Protein AF-C7SI42-F1 (afdb_monomer)

Nearest PDB structures (foldseek):
  8x6g-assembly1_C  TM=9.975E-01  e=1.989E-23  Staphylococcus aureus
  6wvj-assembly1_C  TM=9.914E-01  e=5.487E-21  Bacillus subtilis
  8xa8-assembly1_C  TM=9.579E-01  e=1.176E-19  Bacillus
  6zfb-assembly1_x  TM=9.561E-01  e=2.375E-19  Bacillus subtilis
  7ckq-assembly1_C  TM=9.562E-01  e=2.531E-19  Bacillus subtilis subsp. subtilis str. 168

Solvent-accessible surface area (backbone atoms only — not comparable to full-atom values): 6731 Å² total; per-residue (Å²): 125,52,68,87,54,69,71,32,65,21,32,33,15,89,76,54,44,52,78,68,99,48,43,44,74,46,71,39,60,9,58,59,34,44,70,50,99,86,69,50,56,19,27,58,28,25,36,36,38,82,89,76,52,22,53,46,92,52,70,48,71,38,40,58,76,61,46,54,78,41,32,34,30,49,53,83,63,58,59,47,98,77,37,26,65,71,48,68,65,35,60,27,39,44,72,79,40,80,45,74,42,53,50,89,64,44,44,30,27,43,75,43,82,64,28,40,37,28,84,90,112

Radius of gyration: 15.2 Å; Cα contacts (8 Å, |Δi|>4): 254; chains: 1; bounding box: 40×25×41 Å

Structure (mmCIF, N/CA/C/O backbone):
data_AF-C7SI42-F1
#
_entry.id   AF-C7SI42-F1
#
loop_
_atom_site.group_PDB
_atom_site.id
_atom_site.type_symbol
_atom_site.label_atom_id
_atom_site.label_alt_id
_atom_site.label_comp_id
_atom_site.label_asym_id
_atom_site.label_entity_id
_atom_site.label_seq_id
_atom_site.pdbx_PDB_ins_code
_atom_site.Cartn_x
_atom_site.Cartn_y
_atom_site.Cartn_z
_atom_site.occupancy
_atom_site.B_iso_or_equiv
_atom_site.auth_seq_id
_atom_site.auth_comp_id
_atom_site.auth_asym_id
_atom_site.auth_atom_id
_atom_site.pdbx_PDB_model_num
ATOM 1 N N . VAL A 1 1 ? 8.264 11.409 -17.646 1.00 74.94 1 VAL A N 1
ATOM 2 C CA . VAL A 1 1 ? 8.461 9.940 -17.772 1.00 74.94 1 VAL A CA 1
ATOM 3 C C . VAL A 1 1 ? 9.655 9.414 -16.987 1.00 74.94 1 VAL A C 1
ATOM 5 O O . VAL A 1 1 ? 9.598 8.261 -16.610 1.00 74.94 1 VAL A O 1
ATOM 8 N N . ARG A 1 2 ? 10.711 10.215 -16.750 1.00 87.31 2 ARG A N 1
ATOM 9 C CA . ARG A 1 2 ? 11.883 9.808 -15.948 1.00 87.31 2 ARG A CA 1
ATOM 10 C C . ARG A 1 2 ? 11.779 10.169 -14.461 1.00 87.31 2 ARG A C 1
ATOM 12 O O . ARG A 1 2 ? 12.561 9.672 -13.664 1.00 87.31 2 ARG A O 1
ATOM 19 N N . ASP A 1 3 ? 10.842 11.048 -14.110 1.00 88.31 3 ASP A N 1
ATOM 20 C CA . ASP A 1 3 ? 10.615 11.449 -12.725 1.00 88.31 3 ASP A CA 1
ATOM 21 C C . ASP A 1 3 ? 9.862 10.371 -11.944 1.00 88.31 3 ASP A C 1
ATOM 23 O O . ASP A 1 3 ? 9.083 9.593 -12.505 1.00 88.31 3 ASP A O 1
ATOM 27 N N . VAL A 1 4 ? 10.068 10.363 -10.628 1.00 88.25 4 VAL A N 1
ATOM 28 C CA . VAL A 1 4 ? 9.331 9.502 -9.704 1.00 88.25 4 VAL A CA 1
ATOM 29 C C . VAL A 1 4 ? 7.912 10.040 -9.547 1.00 88.25 4 VAL A C 1
ATOM 31 O O . VAL A 1 4 ? 7.711 11.190 -9.160 1.00 88.25 4 VAL A O 1
ATOM 34 N N . HIS A 1 5 ? 6.924 9.197 -9.833 1.00 92.81 5 HIS A N 1
ATOM 35 C CA . HIS A 1 5 ? 5.515 9.506 -9.632 1.00 92.81 5 HIS A CA 1
ATOM 36 C C . HIS A 1 5 ? 5.030 8.928 -8.298 1.00 92.81 5 HIS A C 1
ATOM 38 O O . HIS A 1 5 ? 5.533 7.898 -7.848 1.00 92.81 5 HIS A O 1
ATOM 44 N N . TYR A 1 6 ? 4.037 9.553 -7.660 1.00 92.00 6 TYR A N 1
ATOM 45 C CA . TYR A 1 6 ? 3.547 9.102 -6.349 1.00 92.00 6 TYR A CA 1
ATOM 46 C C . TYR A 1 6 ? 2.990 7.670 -6.388 1.00 92.00 6 TYR A C 1
ATOM 48 O O . TYR A 1 6 ? 3.188 6.913 -5.442 1.00 92.00 6 TYR A O 1
ATOM 56 N N . SER A 1 7 ? 2.384 7.262 -7.508 1.00 93.62 7 SER A N 1
ATOM 57 C CA . SER A 1 7 ? 1.862 5.900 -7.695 1.00 93.62 7 SER A CA 1
ATOM 58 C C . SER A 1 7 ? 2.946 4.817 -7.745 1.00 93.62 7 SER A C 1
ATOM 60 O O . SER A 1 7 ? 2.630 3.632 -7.660 1.00 93.62 7 SER A O 1
ATOM 62 N N . HIS A 1 8 ? 4.228 5.190 -7.854 1.00 94.06 8 HIS A N 1
ATOM 63 C CA . HIS A 1 8 ? 5.333 4.232 -7.781 1.00 94.06 8 HIS A CA 1
ATOM 64 C C . HIS A 1 8 ? 5.474 3.622 -6.381 1.00 94.06 8 HIS A C 1
ATOM 66 O O . HIS A 1 8 ? 6.106 2.575 -6.246 1.00 94.06 8 HIS A O 1
ATOM 72 N N . TYR A 1 9 ? 4.891 4.243 -5.348 1.00 94.25 9 TYR A N 1
ATOM 73 C CA . TYR A 1 9 ? 4.969 3.764 -3.973 1.00 94.25 9 TYR A CA 1
ATOM 74 C C . TYR A 1 9 ? 4.514 2.303 -3.863 1.00 94.25 9 TYR A C 1
ATOM 76 O O . TYR A 1 9 ? 3.410 1.952 -4.271 1.00 94.25 9 TYR A O 1
ATOM 84 N N . GLY A 1 10 ? 5.395 1.441 -3.351 1.00 93.56 10 GLY A N 1
ATOM 85 C CA . GLY A 1 10 ? 5.123 0.008 -3.196 1.00 93.56 10 GLY A CA 1
ATOM 86 C C . GLY A 1 10 ? 5.149 -0.813 -4.491 1.00 93.56 10 GLY A C 1
ATOM 87 O O . GLY A 1 10 ? 5.021 -2.030 -4.428 1.00 93.56 10 GLY A O 1
ATOM 88 N N . ARG A 1 11 ? 5.331 -0.178 -5.658 1.00 95.38 11 ARG A N 1
ATOM 89 C CA . ARG A 1 11 ? 5.249 -0.812 -6.987 1.00 95.38 11 ARG A CA 1
ATOM 90 C C . ARG A 1 11 ? 6.588 -0.813 -7.715 1.00 95.38 11 ARG A C 1
ATOM 92 O O . ARG A 1 11 ? 7.022 -1.852 -8.208 1.00 95.38 11 ARG A O 1
ATOM 99 N N . MET A 1 12 ? 7.248 0.340 -7.772 1.00 94.06 12 MET A N 1
ATOM 100 C CA . MET A 1 12 ? 8.575 0.497 -8.364 1.00 94.06 12 MET A CA 1
ATOM 101 C C . MET A 1 12 ? 9.525 1.132 -7.358 1.00 94.06 12 MET A C 1
ATOM 103 O O . MET A 1 12 ? 9.190 2.115 -6.696 1.00 94.06 12 MET A O 1
ATOM 107 N N . CYS A 1 13 ? 10.737 0.593 -7.285 1.00 93.38 13 CYS A N 1
ATOM 108 C CA . CYS A 1 13 ? 11.773 1.101 -6.405 1.00 93.38 13 CYS A CA 1
ATOM 109 C C . CYS A 1 13 ? 12.223 2.497 -6.879 1.00 93.38 13 CYS A C 1
ATOM 111 O O . CYS A 1 13 ? 12.717 2.618 -8.000 1.00 93.38 13 CYS A O 1
ATOM 113 N N . PRO A 1 14 ? 12.094 3.557 -6.056 1.00 89.19 14 PRO A N 1
ATOM 114 C CA . PRO A 1 14 ? 12.411 4.922 -6.487 1.00 89.19 14 PRO A CA 1
ATOM 115 C C . PRO A 1 14 ? 13.917 5.221 -6.545 1.00 89.19 14 PRO A C 1
ATOM 117 O O . PRO A 1 14 ? 14.315 6.258 -7.067 1.00 89.19 14 PRO A O 1
ATOM 120 N N . ILE A 1 15 ? 14.745 4.347 -5.974 1.00 88.06 15 ILE A N 1
ATOM 121 C CA . ILE A 1 15 ? 16.194 4.539 -5.808 1.00 88.06 15 ILE A CA 1
ATOM 122 C C . ILE A 1 15 ? 17.019 3.624 -6.711 1.00 88.06 15 ILE A C 1
ATOM 124 O O . ILE A 1 15 ? 18.150 3.956 -7.054 1.00 88.06 15 ILE A O 1
ATOM 128 N N . GLU A 1 16 ? 16.461 2.484 -7.120 1.00 87.94 16 GLU A N 1
ATOM 129 C CA . GLU A 1 16 ? 17.158 1.514 -7.957 1.00 87.94 16 GLU A CA 1
ATOM 130 C C . GLU A 1 16 ? 16.887 1.809 -9.437 1.00 87.94 16 GLU A C 1
ATOM 132 O O . GLU A 1 16 ? 16.083 1.153 -10.099 1.00 87.94 16 GLU A O 1
ATOM 137 N N . THR A 1 17 ? 17.571 2.838 -9.936 1.00 89.00 17 THR A N 1
ATOM 138 C CA . THR A 1 17 ? 17.657 3.186 -11.358 1.00 89.00 17 THR A CA 1
ATOM 139 C C . THR A 1 17 ? 19.130 3.349 -11.744 1.00 89.00 17 THR A C 1
ATOM 141 O O . THR A 1 17 ? 19.906 3.897 -10.960 1.00 89.00 17 THR A O 1
ATOM 144 N N . PRO A 1 18 ? 19.550 2.943 -12.955 1.00 87.81 18 PRO A N 1
ATOM 145 C CA . PRO A 1 18 ? 20.892 3.229 -13.447 1.00 87.81 18 PRO A CA 1
ATOM 146 C C . PRO A 1 18 ? 21.156 4.734 -13.513 1.00 87.81 18 PRO A C 1
ATOM 148 O O . PRO A 1 18 ? 20.289 5.508 -13.921 1.00 87.81 18 PRO A O 1
ATOM 151 N N . GLU A 1 19 ? 22.372 5.146 -13.176 1.00 90.25 19 GLU A N 1
ATOM 152 C CA . GLU A 1 19 ? 22.822 6.519 -13.393 1.00 90.25 19 GLU A CA 1
ATOM 153 C C . GLU A 1 19 ? 23.132 6.786 -14.881 1.00 90.25 19 GLU A C 1
ATOM 155 O O . GLU A 1 19 ? 23.312 5.872 -15.692 1.00 90.25 19 GLU A O 1
ATOM 160 N N . GLY A 1 20 ? 23.217 8.065 -15.259 1.00 91.56 20 GLY A N 1
ATOM 161 C CA . GLY A 1 20 ? 23.611 8.478 -16.608 1.00 91.56 20 GLY A CA 1
ATOM 162 C C . GLY A 1 20 ? 22.443 8.552 -17.607 1.00 91.56 20 GLY A C 1
ATOM 163 O O . GLY A 1 20 ? 21.341 8.953 -17.232 1.00 91.56 20 GLY A O 1
ATOM 164 N N . PRO A 1 21 ? 22.647 8.218 -18.899 1.00 91.75 21 PRO A N 1
ATOM 165 C CA . PRO A 1 21 ? 21.644 8.450 -19.949 1.00 91.75 21 PRO A CA 1
ATOM 166 C C . PRO A 1 21 ? 20.294 7.757 -19.715 1.00 91.75 21 PRO A C 1
ATOM 168 O O . PRO A 1 21 ? 19.263 8.254 -20.183 1.00 91.75 21 PRO A O 1
ATOM 171 N N . ASN A 1 22 ? 20.317 6.640 -18.979 1.00 89.50 22 ASN A N 1
ATOM 172 C CA . ASN A 1 22 ? 19.176 5.759 -18.732 1.00 89.50 22 ASN A CA 1
ATOM 173 C C . ASN A 1 22 ? 18.462 6.020 -17.395 1.00 89.50 22 ASN A C 1
ATOM 175 O O . ASN A 1 22 ? 17.565 5.256 -17.039 1.00 89.50 22 ASN A O 1
ATOM 179 N N . ILE A 1 23 ? 18.822 7.085 -16.670 1.00 89.94 23 ILE A N 1
ATOM 180 C CA . ILE A 1 23 ? 18.184 7.423 -15.394 1.00 89.94 23 ILE A CA 1
ATOM 181 C C . ILE A 1 23 ? 16.668 7.608 -15.544 1.00 89.94 23 ILE A C 1
ATOM 183 O O . ILE A 1 23 ? 16.199 8.317 -16.442 1.00 89.94 23 ILE A O 1
ATOM 187 N N . GLY A 1 24 ? 15.911 6.923 -14.685 1.00 86.06 24 GLY A N 1
ATOM 188 C CA . GLY A 1 24 ? 14.450 6.920 -14.660 1.00 86.06 24 GLY A CA 1
ATOM 189 C C . GLY A 1 24 ? 13.786 6.180 -15.825 1.00 86.06 24 GLY A C 1
ATOM 190 O O . GLY A 1 24 ? 12.565 6.226 -15.942 1.00 86.06 24 GLY A O 1
ATOM 191 N N . LEU A 1 25 ? 14.556 5.535 -16.713 1.00 89.31 25 LEU A N 1
ATOM 192 C CA . LEU A 1 25 ? 14.021 4.708 -17.806 1.00 89.31 25 LEU A CA 1
ATOM 193 C C . LEU A 1 25 ? 13.989 3.220 -17.460 1.00 89.31 25 LEU A C 1
ATOM 195 O O . LEU A 1 25 ? 13.177 2.483 -18.013 1.00 89.31 25 LEU A O 1
ATOM 199 N N . ILE A 1 26 ? 14.888 2.780 -16.582 1.00 89.06 26 ILE A N 1
ATOM 200 C CA . ILE A 1 26 ? 14.969 1.404 -16.101 1.00 89.06 26 ILE A CA 1
ATOM 201 C C . ILE A 1 26 ? 14.783 1.465 -14.593 1.00 89.06 26 ILE A C 1
ATOM 203 O O . ILE A 1 26 ? 15.612 2.052 -13.906 1.00 89.06 26 ILE A O 1
ATOM 207 N N . ASN A 1 27 ? 13.710 0.850 -14.108 1.00 89.00 27 ASN A N 1
ATOM 208 C CA . ASN A 1 27 ? 13.404 0.753 -12.687 1.00 89.00 27 ASN A CA 1
ATOM 209 C C . ASN A 1 27 ? 13.264 -0.718 -12.294 1.00 89.00 27 ASN A C 1
ATOM 211 O O . ASN A 1 27 ? 12.870 -1.552 -13.116 1.00 89.00 27 ASN A O 1
ATOM 215 N N . SER A 1 28 ? 13.538 -1.011 -11.028 1.00 91.69 28 SER A N 1
ATOM 216 C CA . SER A 1 28 ? 13.305 -2.328 -10.432 1.00 91.69 28 SER A CA 1
ATOM 217 C C . SER A 1 28 ? 11.952 -2.396 -9.723 1.00 91.69 28 SER A C 1
ATOM 219 O O . SER A 1 28 ? 11.420 -1.391 -9.241 1.00 91.69 28 SER A O 1
ATOM 221 N N . LEU A 1 29 ? 11.390 -3.602 -9.649 1.00 94.00 29 LEU A N 1
ATOM 222 C CA . LEU A 1 29 ? 10.146 -3.869 -8.932 1.00 94.00 29 LEU A CA 1
ATOM 223 C C . LEU A 1 29 ? 10.365 -3.749 -7.411 1.00 94.00 29 LEU A C 1
ATOM 225 O O . LEU A 1 29 ? 11.406 -4.158 -6.896 1.00 94.00 29 LEU A O 1
ATOM 229 N N . SER A 1 30 ? 9.393 -3.203 -6.681 1.00 94.75 30 SER A N 1
ATOM 230 C CA . SER A 1 30 ? 9.442 -3.164 -5.213 1.00 94.75 30 SER A CA 1
ATOM 231 C C . SER A 1 30 ? 9.259 -4.556 -4.584 1.00 94.75 30 SER A C 1
ATOM 233 O O . SER A 1 30 ? 8.668 -5.453 -5.183 1.00 94.75 30 SER A O 1
ATOM 235 N N . SER A 1 31 ? 9.730 -4.734 -3.344 1.00 92.62 31 SER A N 1
ATOM 236 C CA . SER A 1 31 ? 9.878 -6.045 -2.682 1.00 92.62 31 SER A CA 1
ATOM 237 C C . SER A 1 31 ? 8.603 -6.889 -2.584 1.00 92.62 31 SER A C 1
ATOM 239 O O . SER A 1 31 ? 8.682 -8.114 -2.643 1.00 92.62 31 SER A O 1
ATOM 241 N N . TYR A 1 32 ? 7.440 -6.258 -2.405 1.00 94.25 32 TYR A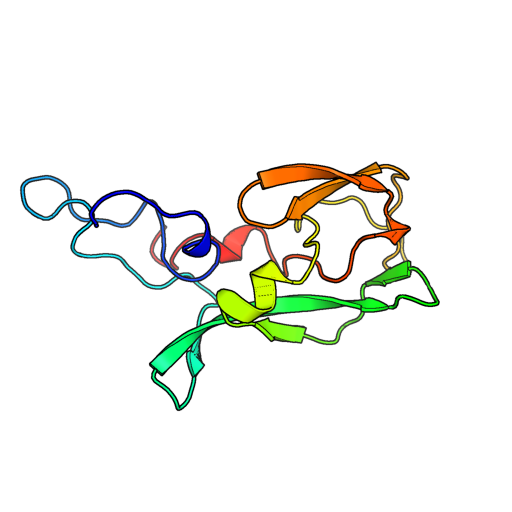 N 1
ATOM 242 C CA . TYR A 1 32 ? 6.159 -6.966 -2.274 1.00 94.25 32 TYR A CA 1
ATOM 243 C C . TYR A 1 32 ? 5.208 -6.736 -3.449 1.00 94.25 32 TYR A C 1
ATOM 245 O O . TYR A 1 32 ? 4.073 -7.215 -3.409 1.00 94.25 32 TYR A O 1
ATOM 253 N N . ALA A 1 33 ? 5.644 -6.017 -4.483 1.00 95.31 33 ALA A N 1
ATOM 254 C CA . ALA A 1 33 ? 4.786 -5.734 -5.618 1.00 95.31 33 ALA A CA 1
ATOM 255 C C . ALA A 1 33 ? 4.511 -7.008 -6.427 1.00 95.31 33 ALA A C 1
ATOM 257 O O . ALA A 1 33 ? 5.344 -7.918 -6.510 1.00 95.31 33 ALA A O 1
ATOM 258 N N . ARG A 1 34 ? 3.339 -7.068 -7.054 1.00 95.25 34 ARG A N 1
ATOM 259 C CA . ARG A 1 34 ? 2.935 -8.157 -7.951 1.00 95.25 34 ARG A CA 1
ATOM 260 C C . ARG A 1 34 ? 2.357 -7.589 -9.233 1.00 95.25 34 ARG A C 1
ATOM 262 O O . ARG A 1 34 ? 1.880 -6.463 -9.247 1.00 95.25 34 ARG A O 1
ATOM 269 N N . VAL A 1 35 ? 2.407 -8.373 -10.303 1.00 96.56 35 VAL A N 1
ATOM 270 C CA . VAL A 1 35 ? 1.746 -8.042 -11.568 1.00 96.56 35 VAL A CA 1
ATOM 271 C C . VAL A 1 35 ? 0.492 -8.901 -11.672 1.00 96.56 35 VAL A C 1
ATOM 273 O O . VAL A 1 35 ? 0.587 -10.123 -11.547 1.00 96.56 35 VAL A O 1
ATOM 276 N N . ASN A 1 36 ? -0.667 -8.275 -11.861 1.00 94.38 36 ASN A N 1
ATOM 277 C CA . ASN A 1 36 ? -1.933 -8.987 -12.019 1.00 94.38 36 ASN A CA 1
ATOM 278 C C . ASN A 1 36 ? -2.114 -9.539 -13.444 1.00 94.38 36 ASN A C 1
ATOM 280 O O . ASN A 1 36 ? -1.293 -9.303 -14.332 1.00 94.38 36 ASN A O 1
ATOM 284 N N . GLU A 1 37 ? -3.203 -10.273 -13.686 1.00 94.69 37 GLU A N 1
ATOM 285 C CA . GLU A 1 37 ? -3.473 -10.921 -14.983 1.00 94.69 37 GLU A CA 1
ATOM 286 C C . GLU A 1 37 ? -3.613 -9.930 -16.152 1.00 94.69 37 GLU A C 1
ATOM 288 O O . GLU A 1 37 ? -3.404 -10.297 -17.308 1.00 94.69 37 GLU A O 1
ATOM 293 N N . PHE A 1 38 ? -3.925 -8.667 -15.858 1.00 95.38 38 PHE A N 1
ATOM 294 C CA . PHE A 1 38 ? -4.060 -7.592 -16.842 1.00 95.38 38 PHE A CA 1
ATOM 295 C C . PHE A 1 38 ? -2.756 -6.808 -17.059 1.00 95.38 38 PHE A C 1
ATOM 297 O O . PHE A 1 38 ? -2.710 -5.919 -17.909 1.00 95.38 38 PHE A O 1
ATOM 304 N N . GLY A 1 39 ? -1.691 -7.136 -16.322 1.00 94.88 39 GLY A N 1
ATOM 305 C CA . GLY A 1 39 ? -0.388 -6.484 -16.427 1.00 94.88 39 GLY A CA 1
ATOM 306 C C . GLY A 1 39 ? 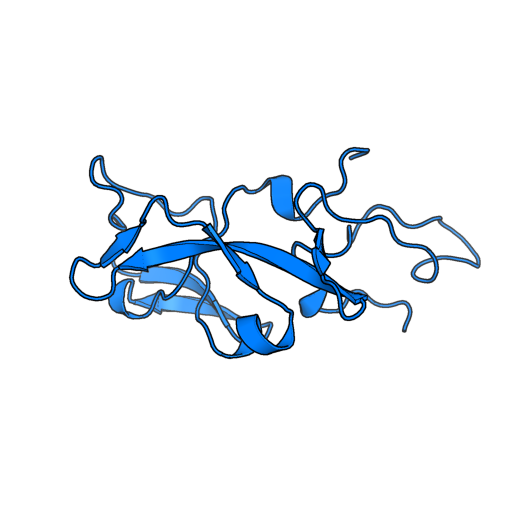-0.217 -5.238 -15.553 1.00 94.88 39 GLY A C 1
ATOM 307 O O . GLY A 1 39 ? 0.798 -4.554 -15.689 1.00 94.88 39 GLY A O 1
ATOM 308 N N . PHE A 1 40 ? -1.158 -4.928 -14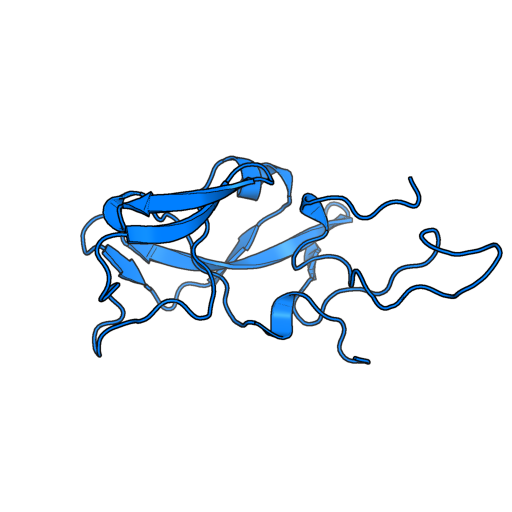.656 1.00 96.12 40 PHE A N 1
ATOM 309 C CA . PHE A 1 40 ? -1.004 -3.824 -13.705 1.00 96.12 40 PHE A CA 1
ATOM 310 C C . PHE A 1 40 ? -0.179 -4.251 -12.494 1.00 96.12 40 PHE A C 1
ATOM 312 O O . PHE A 1 40 ? -0.265 -5.393 -12.041 1.00 96.12 40 PHE A O 1
ATOM 319 N N . ILE A 1 41 ? 0.615 -3.317 -11.964 1.00 96.56 41 ILE A N 1
ATOM 320 C CA . ILE A 1 41 ? 1.394 -3.543 -10.747 1.00 96.56 41 ILE A CA 1
ATOM 321 C C . ILE A 1 41 ? 0.530 -3.204 -9.532 1.00 96.56 41 ILE A C 1
ATOM 323 O O . ILE A 1 41 ? 0.008 -2.094 -9.402 1.00 96.56 41 ILE A O 1
ATOM 327 N N . GLU A 1 42 ? 0.430 -4.154 -8.620 1.00 97.00 42 GLU A N 1
ATOM 328 C CA . GLU A 1 42 ? -0.307 -4.054 -7.371 1.00 97.00 42 GLU A CA 1
ATOM 329 C C . GLU A 1 42 ? 0.651 -4.128 -6.187 1.00 97.00 42 GLU A C 1
ATOM 331 O O . GLU A 1 42 ? 1.709 -4.760 -6.255 1.00 97.00 42 GLU A O 1
ATOM 336 N N . THR A 1 43 ? 0.262 -3.499 -5.084 1.00 96.62 43 THR A N 1
ATOM 337 C CA . THR A 1 43 ? 0.999 -3.541 -3.818 1.00 96.62 43 THR A CA 1
ATOM 338 C C . THR A 1 43 ? 0.058 -3.984 -2.697 1.00 96.62 43 THR A C 1
ATOM 340 O O . THR A 1 43 ? -1.128 -3.643 -2.736 1.00 96.62 43 THR A O 1
ATOM 343 N N . PRO A 1 44 ? 0.544 -4.762 -1.716 1.00 97.25 44 PRO A N 1
ATOM 344 C CA . PRO A 1 44 ? -0.298 -5.237 -0.632 1.00 97.25 44 PRO A CA 1
ATOM 345 C C . PRO A 1 44 ? -0.536 -4.161 0.427 1.00 97.25 44 PRO A C 1
ATOM 347 O O . PRO A 1 44 ? 0.387 -3.446 0.822 1.00 97.25 44 PRO A O 1
ATOM 350 N N . TYR A 1 45 ? -1.754 -4.140 0.957 1.00 97.25 45 TYR A N 1
ATOM 351 C CA . TYR A 1 45 ? -2.174 -3.312 2.081 1.00 97.25 45 TYR A CA 1
ATOM 352 C C . TYR A 1 45 ? -2.977 -4.133 3.087 1.00 97.25 45 TYR A C 1
ATOM 354 O O . TYR A 1 45 ? -3.730 -5.030 2.709 1.00 97.25 45 TYR A O 1
ATOM 362 N N . ARG A 1 46 ? -2.840 -3.820 4.378 1.00 96.19 46 ARG A N 1
ATOM 363 C CA . ARG A 1 46 ? -3.691 -4.380 5.435 1.00 96.19 46 ARG A CA 1
ATOM 364 C C . ARG A 1 46 ? -4.983 -3.590 5.512 1.00 96.19 46 ARG A C 1
ATOM 366 O O . ARG A 1 46 ? -4.939 -2.363 5.589 1.00 96.19 46 ARG A O 1
ATOM 373 N N . LYS A 1 47 ? -6.115 -4.282 5.532 1.00 96.50 47 LYS A N 1
ATOM 374 C CA . LYS A 1 47 ? -7.426 -3.641 5.634 1.00 96.50 47 LYS A CA 1
ATOM 375 C C . LYS A 1 47 ? -7.705 -3.179 7.064 1.00 96.50 47 LYS A C 1
ATOM 377 O O . LYS A 1 47 ? -7.473 -3.937 8.012 1.00 96.50 47 LYS A O 1
ATOM 382 N N . VAL A 1 48 ? -8.224 -1.966 7.218 1.00 95.69 48 VAL A N 1
ATOM 383 C CA . VAL A 1 48 ? -8.761 -1.467 8.489 1.00 95.69 48 VAL A CA 1
ATOM 384 C C . VAL A 1 48 ? -10.236 -1.850 8.575 1.00 95.69 48 VAL A C 1
ATOM 386 O O . VAL A 1 48 ? -11.000 -1.673 7.626 1.00 95.69 48 VAL A O 1
ATOM 389 N N . ASP A 1 49 ? -10.639 -2.421 9.704 1.00 93.50 49 ASP A N 1
ATOM 390 C CA . ASP A 1 49 ? -12.047 -2.654 10.004 1.00 93.50 49 ASP A CA 1
ATOM 391 C C . ASP A 1 49 ? -12.694 -1.324 10.417 1.00 93.50 49 ASP A C 1
ATOM 393 O O . ASP A 1 49 ? -12.279 -0.708 11.400 1.00 93.50 49 ASP A O 1
ATOM 397 N N . LEU A 1 50 ? -13.690 -0.871 9.652 1.00 87.38 50 LEU A N 1
ATOM 398 C CA . LEU A 1 50 ? -14.356 0.418 9.858 1.00 87.38 50 LEU A CA 1
ATOM 399 C C . LEU A 1 50 ? -15.246 0.441 11.112 1.00 87.38 50 LEU A C 1
ATOM 401 O O . LEU A 1 50 ? -15.478 1.515 11.666 1.00 87.38 50 LEU A O 1
ATOM 405 N N . ASP A 1 51 ? -15.726 -0.715 11.578 1.00 87.69 51 ASP A N 1
ATOM 406 C CA . ASP A 1 51 ? -16.601 -0.807 12.750 1.00 87.69 51 ASP A CA 1
ATOM 407 C C . ASP A 1 51 ? -15.785 -0.780 14.050 1.00 87.69 51 ASP A C 1
ATOM 409 O O . ASP A 1 51 ? -16.174 -0.151 15.038 1.00 87.69 51 ASP A O 1
ATOM 413 N N . THR A 1 52 ? -14.633 -1.457 14.067 1.00 86.81 52 THR A N 1
ATOM 414 C CA . THR A 1 52 ? -13.771 -1.564 15.258 1.00 86.81 52 THR A CA 1
ATOM 4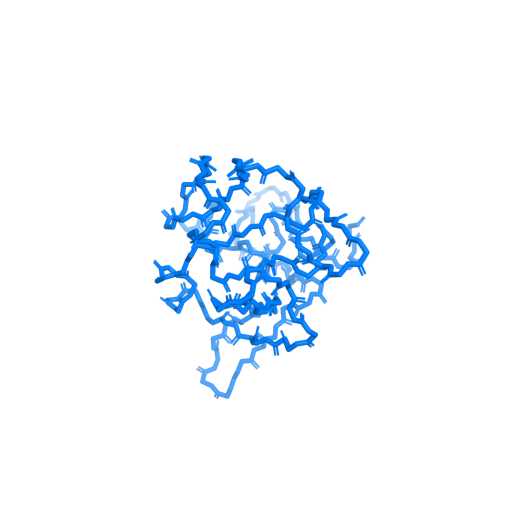15 C C . THR A 1 52 ? -12.567 -0.626 15.244 1.00 86.81 52 THR A C 1
ATOM 417 O O . THR A 1 52 ? -11.883 -0.524 16.272 1.00 86.81 52 THR A O 1
ATOM 420 N N . ASN A 1 53 ? -12.306 0.033 14.110 1.00 87.06 53 ASN A N 1
ATOM 421 C CA . ASN A 1 53 ? -11.135 0.870 13.841 1.00 87.06 53 ASN A CA 1
ATOM 422 C C . ASN A 1 53 ? -9.815 0.161 14.199 1.00 87.06 53 ASN A C 1
ATOM 424 O O . ASN A 1 53 ? -8.905 0.725 14.815 1.00 87.06 53 ASN A O 1
ATOM 428 N N . SER A 1 54 ? -9.761 -1.137 13.891 1.00 92.19 54 SER A N 1
ATOM 429 C CA . SER A 1 54 ? -8.611 -2.005 14.139 1.00 92.19 54 SER A CA 1
ATOM 430 C C . SER A 1 54 ? -8.084 -2.569 12.834 1.00 92.19 54 SER A C 1
ATOM 432 O O . SER A 1 54 ? -8.844 -2.894 11.922 1.00 92.19 54 SER A O 1
ATOM 434 N N . ILE A 1 55 ? -6.775 -2.747 12.764 1.00 94.12 55 ILE A N 1
ATOM 435 C CA . ILE A 1 55 ? -6.123 -3.338 11.607 1.00 94.12 55 ILE A CA 1
ATOM 436 C C . ILE A 1 55 ? -6.353 -4.840 11.606 1.00 94.12 55 ILE A C 1
ATOM 438 O O . ILE A 1 55 ? -6.078 -5.530 12.586 1.00 94.12 55 ILE A O 1
ATOM 442 N N . THR A 1 56 ? -6.823 -5.342 10.473 1.00 93.88 56 THR A N 1
ATOM 443 C CA . THR A 1 56 ? -7.070 -6.764 10.267 1.00 93.88 56 THR A CA 1
ATOM 444 C C . THR A 1 56 ? -5.834 -7.473 9.705 1.00 93.88 56 THR A C 1
ATOM 446 O O . THR A 1 56 ? -4.873 -6.858 9.227 1.00 93.88 56 THR A O 1
ATOM 449 N N . ASP A 1 57 ? -5.861 -8.802 9.735 1.00 91.44 57 ASP A N 1
ATOM 450 C CA . ASP A 1 57 ? -4.865 -9.639 9.056 1.00 91.44 57 ASP A CA 1
ATOM 451 C C . ASP A 1 57 ? -5.208 -9.884 7.578 1.00 91.44 57 ASP A C 1
ATOM 453 O O . ASP A 1 57 ? -4.475 -10.581 6.873 1.00 91.44 57 ASP A O 1
ATOM 457 N N . GLN A 1 58 ? -6.306 -9.300 7.087 1.00 94.88 58 GLN A N 1
ATOM 458 C CA . GLN A 1 58 ? -6.653 -9.346 5.676 1.00 94.88 58 GLN A CA 1
ATOM 459 C C . GLN A 1 58 ? -5.720 -8.423 4.887 1.00 94.88 58 GLN A C 1
ATOM 461 O O . GLN A 1 58 ? -5.623 -7.224 5.163 1.00 94.88 58 GLN A O 1
ATOM 466 N N . ILE A 1 59 ? -5.050 -9.003 3.891 1.00 96.25 59 ILE A N 1
ATOM 467 C CA . ILE A 1 59 ? -4.176 -8.292 2.961 1.00 96.25 59 ILE A CA 1
ATOM 468 C C . ILE A 1 59 ? -4.842 -8.273 1.591 1.00 96.25 59 ILE A C 1
ATOM 470 O O . ILE A 1 59 ? -5.016 -9.329 0.978 1.00 96.25 59 ILE A O 1
ATOM 474 N N . ASP A 1 60 ? -5.136 -7.074 1.104 1.00 96.81 60 ASP A N 1
ATOM 475 C CA . ASP A 1 60 ? -5.638 -6.852 -0.246 1.00 96.81 60 ASP A CA 1
ATOM 476 C C . ASP A 1 60 ? -4.508 -6.278 -1.112 1.00 96.81 60 ASP A C 1
ATOM 478 O O . ASP A 1 60 ? -3.705 -5.463 -0.652 1.00 96.81 60 ASP A O 1
ATOM 482 N N . TYR A 1 61 ? -4.425 -6.720 -2.364 1.00 96.69 61 TYR A N 1
ATOM 483 C CA . TYR A 1 61 ? -3.510 -6.155 -3.354 1.00 96.69 61 TYR A CA 1
ATOM 484 C C . TYR A 1 61 ? -4.269 -5.101 -4.146 1.00 96.69 61 TYR A C 1
ATOM 486 O O . TYR A 1 61 ? -5.292 -5.419 -4.744 1.00 96.69 61 TYR A O 1
ATOM 494 N N . LEU A 1 62 ? -3.785 -3.859 -4.118 1.00 96.75 62 LEU A N 1
ATOM 495 C CA . LEU A 1 62 ? -4.446 -2.741 -4.785 1.00 96.75 62 LEU A CA 1
ATOM 496 C C . LEU A 1 62 ? -3.611 -2.238 -5.958 1.00 96.75 62 LEU A C 1
ATOM 498 O O . LEU A 1 62 ? -2.397 -2.001 -5.842 1.00 96.75 62 LEU A O 1
ATOM 502 N N . THR A 1 63 ? -4.275 -2.008 -7.084 1.00 97.00 63 THR A N 1
ATOM 503 C CA . THR A 1 63 ? -3.730 -1.242 -8.209 1.00 97.00 63 THR A CA 1
ATOM 504 C C . THR A 1 63 ? -3.607 0.242 -7.845 1.00 97.00 63 THR A C 1
ATOM 506 O O . THR A 1 63 ? -4.106 0.692 -6.812 1.00 97.00 63 THR A O 1
ATOM 509 N N . ALA A 1 64 ? -2.886 1.017 -8.662 1.00 94.88 64 ALA A N 1
ATOM 510 C CA . ALA A 1 64 ? -2.706 2.449 -8.411 1.00 94.88 64 ALA A CA 1
ATOM 511 C C . ALA A 1 64 ? -4.040 3.21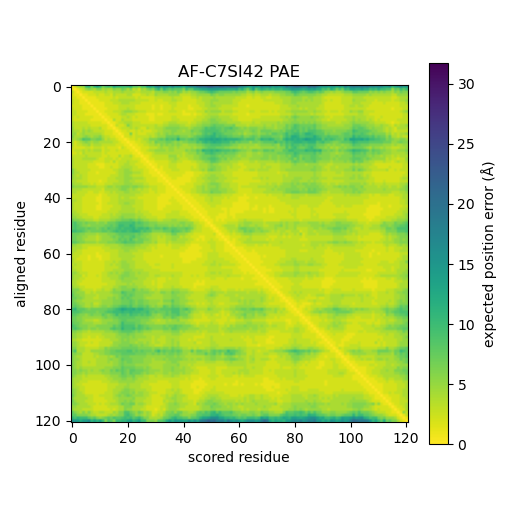8 -8.431 1.00 94.88 64 ALA A C 1
ATOM 513 O O . ALA A 1 64 ? -4.253 4.089 -7.594 1.00 94.88 64 ALA A O 1
ATOM 514 N N . ASP A 1 65 ? -4.940 2.864 -9.351 1.00 94.00 65 ASP A N 1
ATOM 515 C CA . ASP A 1 65 ? -6.254 3.498 -9.483 1.00 94.00 65 ASP A CA 1
ATOM 516 C C . ASP A 1 65 ? -7.180 3.181 -8.296 1.00 94.00 65 ASP A C 1
ATOM 518 O O . ASP A 1 65 ? -7.940 4.039 -7.845 1.00 94.00 65 ASP A O 1
ATOM 522 N N . GLU A 1 66 ? -7.105 1.960 -7.759 1.00 95.06 66 GLU A N 1
ATOM 523 C CA . GLU A 1 66 ? -7.863 1.572 -6.565 1.00 95.06 66 GLU A CA 1
ATOM 524 C C . GLU A 1 66 ? -7.349 2.294 -5.316 1.00 95.06 66 GLU A C 1
ATOM 526 O O . GLU A 1 66 ? -8.151 2.826 -4.550 1.00 95.06 66 GLU A O 1
ATOM 531 N N . GLU A 1 67 ? -6.024 2.370 -5.133 1.00 94.56 67 GLU A N 1
ATOM 532 C CA . GLU A 1 67 ? -5.391 3.061 -4.000 1.00 94.56 67 GLU A CA 1
ATOM 533 C C . GLU A 1 67 ? -5.828 4.531 -3.889 1.00 94.56 67 GLU A C 1
ATOM 535 O O . GLU A 1 67 ? -6.067 5.016 -2.786 1.00 94.56 67 GLU A O 1
ATOM 540 N N . ASP A 1 68 ? -6.013 5.233 -5.010 1.00 93.69 68 ASP A N 1
ATOM 541 C CA . ASP A 1 68 ? -6.417 6.649 -5.044 1.00 93.69 68 ASP A CA 1
ATOM 542 C C . ASP A 1 68 ? -7.808 6.939 -4.444 1.00 93.69 68 ASP A C 1
ATOM 544 O O . ASP A 1 68 ? -8.171 8.103 -4.199 1.00 93.69 68 ASP A O 1
ATOM 548 N N . SER A 1 69 ? -8.604 5.893 -4.212 1.00 94.44 69 SER A N 1
ATOM 549 C CA . SER A 1 69 ? -9.915 5.985 -3.566 1.00 94.44 69 SER A CA 1
ATOM 550 C C . SER A 1 69 ? -9.861 5.820 -2.046 1.00 94.44 69 SER A C 1
ATOM 552 O O . SER A 1 69 ? -10.858 6.121 -1.391 1.00 94.44 69 SER A O 1
ATOM 554 N N . TYR A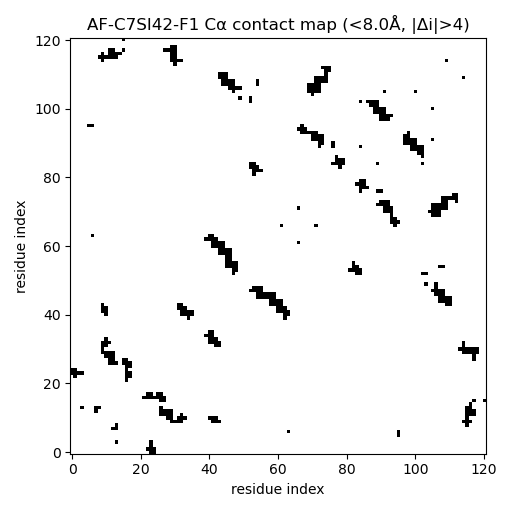 1 70 ? -8.723 5.402 -1.488 1.00 95.50 70 TYR A N 1
AT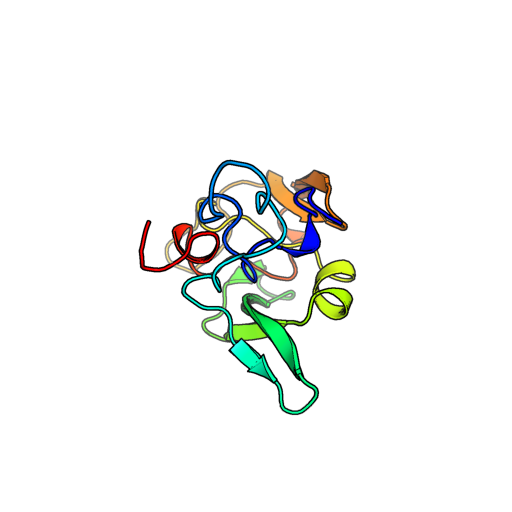OM 555 C CA . TYR A 1 70 ? -8.581 5.032 -0.081 1.00 95.50 70 TYR A CA 1
ATOM 556 C C . TYR A 1 70 ? -7.545 5.883 0.653 1.00 95.50 70 TYR A C 1
ATOM 558 O O . TYR A 1 70 ? -6.568 6.365 0.076 1.00 95.50 70 TYR A O 1
ATOM 566 N N . VAL A 1 71 ? -7.739 6.051 1.960 1.00 95.94 71 VAL A N 1
ATOM 567 C CA . VAL A 1 71 ? -6.763 6.681 2.852 1.00 95.94 71 VAL A CA 1
ATOM 568 C C . VAL A 1 71 ? -5.875 5.602 3.465 1.00 95.94 71 VAL A C 1
ATOM 570 O O . VAL A 1 71 ? -6.350 4.721 4.187 1.00 95.94 71 VAL A O 1
ATOM 573 N N . VAL A 1 72 ? -4.571 5.682 3.190 1.00 96.00 72 VAL A N 1
ATOM 574 C CA . VAL A 1 72 ? -3.597 4.665 3.607 1.00 96.00 72 VAL A CA 1
ATOM 575 C C . VAL A 1 72 ? -2.715 5.189 4.740 1.00 96.00 72 VAL A C 1
ATOM 577 O O . VAL A 1 72 ? -1.973 6.158 4.562 1.00 96.00 72 VAL A O 1
ATOM 580 N N . ALA A 1 73 ? -2.765 4.539 5.901 1.00 95.75 73 ALA A N 1
ATOM 581 C CA . ALA A 1 73 ? -1.884 4.800 7.036 1.00 95.75 73 ALA A CA 1
ATOM 582 C C . ALA A 1 73 ? -0.468 4.246 6.804 1.00 95.75 73 ALA A C 1
ATOM 584 O O . ALA A 1 73 ? -0.277 3.214 6.154 1.00 95.75 73 ALA A O 1
ATOM 585 N N . GLN A 1 74 ? 0.538 4.898 7.391 1.00 93.19 74 GLN A N 1
ATOM 586 C CA . GLN A 1 74 ? 1.924 4.431 7.306 1.00 93.19 74 GLN A CA 1
ATOM 587 C C . GLN A 1 74 ? 2.184 3.201 8.185 1.00 93.19 74 GLN A C 1
ATOM 589 O O . GLN A 1 74 ? 1.667 3.110 9.298 1.00 93.19 74 GLN A O 1
ATOM 594 N N . ALA A 1 75 ? 3.083 2.313 7.743 1.00 90.75 75 ALA A N 1
ATOM 595 C CA . ALA A 1 75 ? 3.430 1.067 8.448 1.00 90.75 75 ALA A CA 1
ATOM 596 C C . ALA A 1 75 ? 4.045 1.278 9.848 1.00 90.75 75 ALA A C 1
ATOM 598 O O . ALA A 1 75 ? 4.059 0.363 10.665 1.00 90.75 75 ALA A O 1
ATOM 599 N N . ASN A 1 76 ? 4.590 2.464 10.121 1.00 89.62 76 ASN A N 1
ATOM 600 C CA . ASN A 1 76 ? 5.203 2.840 11.399 1.00 89.62 76 ASN A CA 1
ATOM 601 C C . ASN A 1 76 ? 4.217 3.489 12.391 1.00 89.62 76 ASN A C 1
ATOM 603 O O . ASN A 1 76 ? 4.647 3.914 13.466 1.00 89.62 76 ASN A O 1
ATOM 607 N N . SER A 1 77 ? 2.931 3.595 12.041 1.00 91.19 77 SER A N 1
ATOM 608 C CA . SER A 1 77 ? 1.897 4.114 12.941 1.00 91.19 77 SER A CA 1
ATOM 609 C C . SER A 1 77 ? 1.829 3.278 14.222 1.00 91.19 77 SER A C 1
ATOM 611 O O . SER A 1 77 ? 1.967 2.055 14.191 1.00 91.19 77 SER A O 1
ATOM 613 N N . ARG A 1 78 ? 1.633 3.938 15.368 1.00 91.50 78 ARG A N 1
ATOM 614 C CA . ARG A 1 78 ? 1.610 3.276 16.677 1.00 91.50 78 ARG A CA 1
ATOM 615 C C . ARG A 1 78 ? 0.279 2.563 16.898 1.00 91.50 78 ARG A C 1
ATOM 617 O O . ARG A 1 78 ? -0.774 3.198 16.842 1.00 91.50 78 ARG A O 1
ATOM 624 N N . LEU A 1 79 ? 0.348 1.268 17.192 1.00 92.56 79 LEU A N 1
ATOM 625 C CA . LEU A 1 79 ? -0.812 0.413 17.436 1.00 92.56 79 LEU A CA 1
ATOM 626 C C . LEU A 1 79 ? -0.811 -0.138 18.864 1.00 92.56 79 LEU A C 1
ATOM 628 O O . LEU A 1 79 ? 0.253 -0.309 19.463 1.00 92.56 79 LEU A O 1
ATOM 632 N N . ASP A 1 80 ? -1.998 -0.422 19.392 1.00 91.75 80 ASP A N 1
ATOM 633 C CA . ASP A 1 80 ? -2.186 -1.171 20.634 1.00 91.75 80 ASP A CA 1
ATOM 634 C C . ASP A 1 80 ? -2.092 -2.696 20.407 1.00 91.75 80 ASP A C 1
ATOM 636 O O . ASP A 1 80 ? -1.911 -3.176 19.285 1.00 91.75 80 ASP A O 1
ATOM 640 N N . GLU A 1 81 ? -2.228 -3.481 21.480 1.00 89.31 81 GLU A N 1
ATOM 641 C CA . GLU A 1 81 ? -2.196 -4.954 21.420 1.00 89.31 81 GLU A CA 1
ATOM 642 C C . GLU A 1 81 ? -3.349 -5.563 20.601 1.00 89.31 81 GLU A C 1
ATOM 644 O O . GLU A 1 81 ? -3.251 -6.703 20.154 1.00 89.31 81 GLU A O 1
ATOM 649 N N . ASN A 1 82 ? -4.425 -4.804 20.378 1.00 86.00 82 ASN A N 1
ATOM 650 C CA . ASN A 1 82 ? -5.590 -5.209 19.594 1.00 86.00 82 ASN A CA 1
ATOM 651 C C . ASN A 1 82 ? -5.530 -4.685 18.146 1.00 86.00 82 ASN A C 1
ATOM 653 O O . ASN A 1 82 ? -6.507 -4.817 17.408 1.00 86.00 82 ASN A O 1
ATOM 657 N N . GLY A 1 83 ? -4.417 -4.067 17.735 1.00 88.44 83 GLY A N 1
ATOM 658 C CA . GLY A 1 83 ? -4.231 -3.528 16.390 1.00 88.44 83 GLY A CA 1
ATOM 659 C C . GLY A 1 83 ? -4.968 -2.215 16.115 1.00 88.44 83 GLY A C 1
ATOM 660 O O . GLY A 1 83 ? -5.192 -1.893 14.952 1.00 88.44 83 GLY A O 1
ATOM 661 N N . ARG A 1 84 ? -5.367 -1.452 17.134 1.00 91.38 84 ARG A N 1
ATOM 662 C CA . ARG A 1 84 ? -5.986 -0.122 16.988 1.00 91.38 84 ARG A CA 1
ATOM 663 C C . ARG A 1 84 ? -4.945 0.983 17.041 1.00 91.38 84 ARG A C 1
ATOM 665 O O . ARG A 1 84 ? -3.958 0.870 17.764 1.00 91.38 84 ARG A O 1
ATOM 672 N N . PHE A 1 85 ? -5.196 2.083 16.338 1.00 92.81 85 PHE A N 1
ATOM 673 C CA . PHE A 1 85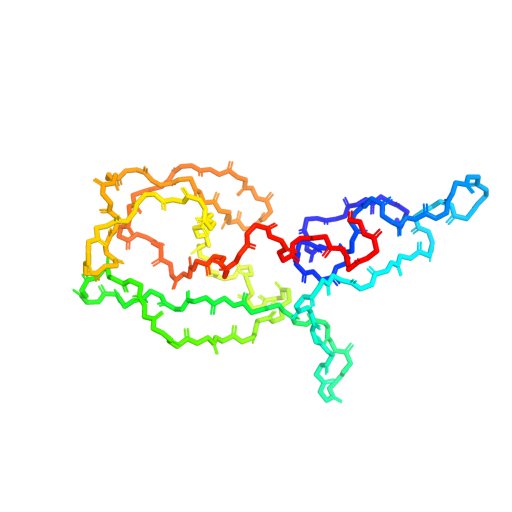 ? -4.339 3.267 16.402 1.00 92.81 85 PHE A CA 1
ATOM 674 C C . PHE A 1 85 ? -4.354 3.891 17.805 1.00 92.81 85 PHE A C 1
ATOM 676 O O . PHE A 1 85 ? -5.416 4.212 18.346 1.00 92.81 85 PHE A O 1
ATOM 683 N N . LEU A 1 86 ? -3.163 4.071 18.386 1.00 91.62 86 LEU A N 1
ATOM 684 C CA . LEU A 1 86 ? -2.986 4.732 19.68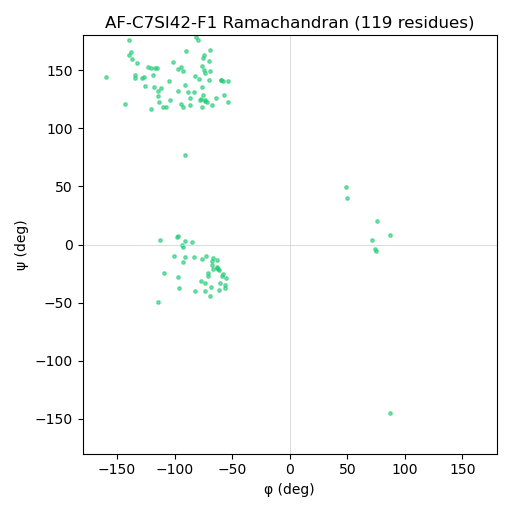6 1.00 91.62 86 LEU A CA 1
ATOM 685 C C . LEU A 1 86 ? -3.179 6.248 19.591 1.00 91.62 86 LEU A C 1
ATOM 687 O O . LEU A 1 86 ? -3.653 6.869 20.539 1.00 91.62 86 LEU A O 1
ATOM 691 N N . ASP A 1 87 ? -2.800 6.823 18.453 1.00 91.94 87 ASP A N 1
ATOM 692 C CA . ASP A 1 87 ? -2.907 8.249 18.174 1.00 91.94 87 ASP A CA 1
ATOM 693 C C . ASP A 1 87 ? -4.251 8.570 17.512 1.00 91.94 87 ASP A C 1
ATOM 695 O O . ASP A 1 87 ? -4.690 7.854 16.613 1.00 91.94 87 ASP A O 1
ATOM 699 N N . ASP A 1 88 ? -4.900 9.657 17.938 1.00 90.69 88 ASP A N 1
ATOM 700 C CA . ASP A 1 88 ? -6.155 10.123 17.325 1.00 90.69 88 ASP A CA 1
ATOM 701 C C . ASP A 1 88 ? -5.928 10.713 15.926 1.00 90.69 88 ASP A C 1
ATOM 703 O O . ASP A 1 88 ? -6.807 10.645 15.068 1.00 90.69 88 ASP A O 1
ATOM 707 N N . GLU A 1 89 ? -4.729 11.243 15.681 1.00 93.50 89 GLU A N 1
ATOM 708 C CA . GLU A 1 89 ? -4.283 11.766 14.394 1.00 93.50 89 GLU A CA 1
ATOM 709 C C . GLU A 1 89 ? -3.159 10.895 13.826 1.00 93.50 89 GLU A C 1
ATOM 711 O O . GLU A 1 89 ? -2.111 10.715 14.448 1.00 93.50 89 GLU A O 1
ATOM 716 N N . VAL A 1 90 ? -3.370 10.367 12.620 1.00 93.94 90 VAL A N 1
ATOM 717 C CA . VAL A 1 90 ? -2.464 9.421 11.962 1.00 93.94 90 VAL A CA 1
ATOM 718 C C . VAL A 1 90 ? -1.935 10.030 10.668 1.00 93.94 90 VAL A C 1
ATOM 720 O O . VAL A 1 90 ? -2.676 10.621 9.875 1.00 93.94 90 VAL A O 1
ATOM 723 N N . VAL A 1 91 ? -0.626 9.883 10.447 1.00 94.19 91 VAL A N 1
ATOM 724 C CA . VAL A 1 91 ? 0.007 10.269 9.183 1.00 94.19 91 VAL A CA 1
ATOM 725 C C . VAL A 1 91 ? -0.413 9.272 8.112 1.00 94.19 91 VAL A C 1
ATOM 727 O O . VAL A 1 91 ? -0.179 8.068 8.228 1.00 94.19 91 VAL A O 1
ATOM 730 N N . CYS A 1 92 ? -1.008 9.788 7.048 1.00 94.88 92 CYS A N 1
ATOM 731 C CA . CYS A 1 92 ? -1.577 8.991 5.979 1.00 94.88 92 CYS A CA 1
ATOM 732 C C . CYS A 1 92 ? -1.254 9.582 4.609 1.00 94.88 92 CYS A C 1
ATOM 734 O O . CYS A 1 92 ? -0.811 10.728 4.470 1.00 94.88 92 CYS A O 1
ATOM 736 N N . ARG A 1 93 ? -1.476 8.767 3.585 1.00 94.31 93 ARG A N 1
ATOM 737 C CA . ARG A 1 93 ? -1.378 9.147 2.185 1.00 94.31 93 ARG A CA 1
ATOM 738 C C . ARG A 1 93 ? -2.759 9.071 1.552 1.00 94.31 93 ARG A C 1
ATOM 740 O O . ARG A 1 93 ? -3.460 8.074 1.701 1.00 94.31 93 ARG A O 1
ATOM 747 N N . PHE A 1 94 ? -3.117 10.127 0.832 1.00 94.00 94 PHE A N 1
ATOM 748 C CA . PHE A 1 94 ? -4.344 10.195 0.048 1.00 94.00 94 PHE A CA 1
ATOM 749 C C . PHE A 1 94 ? -4.082 10.955 -1.254 1.00 94.00 94 PHE A C 1
ATOM 751 O O . PHE A 1 94 ? -3.662 12.117 -1.225 1.00 94.00 94 PHE A O 1
ATOM 758 N N . ARG A 1 95 ? -4.307 10.300 -2.402 1.00 90.56 95 ARG A N 1
ATOM 759 C CA . ARG A 1 95 ? -4.125 10.870 -3.755 1.00 90.56 95 ARG A CA 1
ATOM 760 C C . ARG A 1 95 ? -2.777 11.567 -3.951 1.00 90.56 95 ARG A C 1
ATOM 762 O O . ARG A 1 95 ? -2.702 12.736 -4.333 1.00 90.56 95 ARG A O 1
ATOM 769 N N . GLY A 1 96 ? -1.706 10.872 -3.574 1.00 86.38 96 GLY A N 1
ATOM 770 C CA . GLY A 1 96 ? -0.330 11.366 -3.671 1.00 86.38 96 GLY A CA 1
ATOM 771 C C . GLY A 1 96 ? 0.086 12.413 -2.631 1.00 86.38 96 GLY A C 1
ATOM 772 O O . GLY A 1 96 ? 1.266 12.753 -2.574 1.00 86.38 96 GLY A O 1
ATOM 773 N N . ASN A 1 97 ? -0.824 12.895 -1.778 1.00 90.06 97 ASN A N 1
ATOM 774 C CA . ASN A 1 97 ? -0.493 13.830 -0.704 1.00 90.06 97 ASN A CA 1
ATOM 775 C C . ASN A 1 97 ? -0.287 13.091 0.616 1.00 90.06 97 ASN A C 1
ATOM 777 O O . ASN A 1 97 ? -1.135 12.301 1.030 1.00 90.06 97 ASN A O 1
ATOM 781 N N . ASN A 1 98 ? 0.807 13.407 1.307 1.00 91.69 98 ASN A N 1
ATOM 782 C CA . ASN A 1 98 ? 1.002 12.998 2.693 1.00 91.69 98 ASN A CA 1
ATOM 783 C C . ASN A 1 98 ? 0.348 14.041 3.598 1.00 91.69 98 ASN A C 1
ATOM 785 O O . ASN A 1 98 ? 0.711 15.217 3.558 1.00 91.69 98 ASN A O 1
ATOM 789 N N . THR A 1 99 ? -0.620 13.616 4.397 1.00 94.12 99 THR A N 1
ATOM 790 C CA . THR A 1 99 ? -1.377 14.486 5.295 1.00 94.12 99 THR A CA 1
ATOM 791 C C . THR A 1 99 ? -1.619 13.788 6.630 1.00 94.12 99 THR A C 1
ATOM 793 O O . THR A 1 99 ? -1.226 12.639 6.833 1.00 94.12 99 THR A O 1
ATOM 796 N N . VAL A 1 100 ? -2.228 14.501 7.566 1.00 94.44 100 VAL A N 1
ATOM 797 C CA . VAL A 1 100 ? -2.619 13.975 8.871 1.00 94.44 100 VAL A CA 1
ATOM 798 C C . VAL A 1 100 ? -4.136 13.985 8.929 1.00 94.44 100 VAL A C 1
ATOM 800 O O . VAL A 1 100 ? -4.772 14.992 8.613 1.00 94.44 100 VAL A O 1
ATOM 803 N N . MET A 1 101 ? -4.726 12.844 9.268 1.00 94.12 101 MET A N 1
ATOM 804 C CA . MET A 1 101 ? -6.175 12.690 9.362 1.00 94.12 101 MET A CA 1
ATOM 805 C C . MET A 1 101 ? -6.532 11.902 10.616 1.00 94.12 101 MET A C 1
ATOM 807 O O . MET A 1 101 ? -5.706 11.180 11.170 1.00 94.12 101 MET A O 1
ATOM 811 N N . ALA A 1 102 ? -7.780 12.049 11.054 1.00 94.62 102 ALA A N 1
ATOM 812 C CA . ALA A 1 102 ? -8.306 11.286 12.174 1.00 94.62 102 ALA A CA 1
ATOM 813 C C . ALA A 1 102 ? -8.251 9.778 11.877 1.00 94.62 102 ALA A C 1
ATOM 815 O O . ALA A 1 102 ? -8.519 9.367 10.740 1.00 94.62 102 ALA A O 1
ATOM 816 N N . LYS A 1 103 ? -7.924 8.961 12.884 1.00 92.25 103 LYS A N 1
ATOM 817 C CA . LYS A 1 103 ? -7.783 7.501 12.743 1.00 92.25 103 LYS A CA 1
ATOM 818 C C . LYS A 1 103 ? -9.031 6.821 12.170 1.00 92.25 103 LYS A C 1
ATOM 820 O O . LYS A 1 103 ? -8.913 5.826 11.474 1.00 92.25 103 LYS A O 1
ATOM 825 N N . GLU A 1 104 ? -10.225 7.372 12.397 1.00 92.56 104 GLU A N 1
ATOM 826 C CA . GLU A 1 104 ? -11.507 6.859 11.878 1.00 92.56 104 GLU A CA 1
ATOM 827 C C . GLU A 1 104 ? -11.644 6.970 10.356 1.00 92.56 104 GLU A C 1
ATOM 829 O O . GLU A 1 104 ? -12.554 6.385 9.780 1.00 92.56 104 GLU A O 1
ATOM 834 N N . LYS A 1 105 ? -10.776 7.743 9.696 1.00 93.25 105 LYS A N 1
ATOM 835 C CA . LYS A 1 105 ? -10.770 7.889 8.237 1.00 93.25 105 LYS A CA 1
ATOM 836 C C . LYS A 1 105 ? -9.817 6.921 7.540 1.00 93.25 105 LYS A C 1
ATOM 838 O O . LYS A 1 105 ? -9.684 7.028 6.329 1.00 93.25 105 LYS A O 1
ATOM 843 N N . MET A 1 106 ? -9.103 6.067 8.274 1.00 94.88 106 MET A N 1
ATOM 844 C CA . MET A 1 106 ? -8.151 5.125 7.687 1.00 94.88 106 MET A CA 1
ATOM 845 C C . MET A 1 106 ? -8.896 3.930 7.091 1.00 94.88 106 MET A C 1
ATOM 847 O O . MET A 1 106 ? -9.617 3.240 7.805 1.00 94.88 106 MET A O 1
ATOM 851 N N . ASP A 1 107 ? -8.673 3.656 5.807 1.00 95.81 107 ASP A N 1
ATOM 852 C CA . ASP A 1 107 ? -9.246 2.489 5.125 1.00 95.81 107 ASP A CA 1
ATOM 853 C C . ASP A 1 107 ? -8.250 1.319 5.091 1.00 95.81 107 ASP A C 1
ATOM 855 O O . ASP A 1 107 ? -8.609 0.149 5.242 1.00 95.81 107 ASP A O 1
ATOM 859 N N . TYR A 1 108 ? -6.969 1.645 4.906 1.00 96.75 108 TYR A N 1
ATOM 860 C CA . TYR A 1 108 ? -5.883 0.684 4.737 1.00 96.75 108 TYR A CA 1
ATOM 861 C C . TYR A 1 108 ? -4.623 1.127 5.491 1.00 96.75 108 TYR A C 1
ATOM 863 O O . TYR A 1 108 ? -4.461 2.294 5.843 1.00 96.75 108 TYR A O 1
ATOM 871 N N . MET A 1 109 ? -3.696 0.197 5.716 1.00 95.50 109 MET A N 1
ATOM 872 C CA . MET A 1 109 ? -2.355 0.473 6.236 1.00 95.50 109 MET A CA 1
ATOM 873 C C . MET A 1 109 ? -1.290 -0.279 5.435 1.00 95.50 109 MET A C 1
ATOM 875 O O . MET A 1 109 ? -1.492 -1.424 5.026 1.00 95.50 109 MET A O 1
ATOM 879 N N . ASP A 1 110 ? -0.136 0.358 5.233 1.00 95.56 110 ASP A N 1
ATOM 880 C CA . ASP A 1 110 ? 1.053 -0.280 4.664 1.00 95.56 110 ASP A CA 1
ATOM 881 C C . ASP A 1 110 ? 1.423 -1.561 5.447 1.00 95.56 110 ASP A C 1
ATOM 883 O O . ASP A 1 110 ? 1.383 -1.596 6.680 1.00 95.56 110 ASP A O 1
ATOM 887 N N . VAL A 1 111 ? 1.842 -2.619 4.748 1.00 94.38 111 VAL A N 1
ATOM 888 C CA . VAL A 1 111 ? 2.238 -3.893 5.378 1.00 94.38 111 VAL A CA 1
ATOM 889 C C . VAL A 1 111 ? 3.591 -3.770 6.075 1.00 94.38 111 VAL A C 1
ATOM 891 O O . VAL A 1 111 ? 3.809 -4.346 7.140 1.00 94.38 111 VAL A O 1
ATOM 894 N N . SER A 1 112 ? 4.534 -3.061 5.456 1.00 92.56 112 SER A N 1
ATOM 895 C CA . SER A 1 112 ? 5.903 -2.949 5.957 1.00 92.56 112 SER A CA 1
ATOM 896 C C . SER A 1 112 ? 6.605 -1.726 5.373 1.00 92.56 112 SER A C 1
ATOM 898 O O . SER A 1 112 ? 6.464 -1.471 4.179 1.00 92.56 112 SER A O 1
ATOM 900 N N . PRO A 1 113 ? 7.477 -1.030 6.130 1.00 89.56 113 PRO A N 1
ATOM 901 C CA . PRO A 1 113 ? 8.315 0.035 5.572 1.00 89.56 113 PRO A CA 1
ATOM 902 C C . PRO A 1 113 ? 9.207 -0.445 4.416 1.00 89.56 113 PRO A C 1
ATOM 904 O O . PRO A 1 113 ? 9.576 0.334 3.541 1.00 89.56 113 PRO A O 1
ATOM 907 N N . LYS A 1 114 ? 9.533 -1.746 4.383 1.00 89.81 114 LYS A N 1
ATOM 908 C CA . LYS A 1 114 ? 10.344 -2.360 3.321 1.00 89.81 114 LYS A CA 1
ATOM 909 C C . LYS A 1 114 ? 9.595 -2.514 1.998 1.00 89.81 114 LYS A C 1
ATOM 911 O O . LYS A 1 114 ? 10.220 -2.822 0.993 1.00 89.81 114 LYS A O 1
ATOM 916 N N . GLN A 1 115 ? 8.279 -2.292 1.971 1.00 91.19 115 GLN A N 1
ATOM 917 C CA . GLN A 1 115 ? 7.494 -2.453 0.748 1.00 91.19 115 GLN A CA 1
ATOM 918 C C . GLN A 1 115 ? 7.828 -1.435 -0.334 1.00 91.19 115 GLN A C 1
ATOM 920 O O . GLN A 1 115 ? 7.568 -1.691 -1.499 1.00 91.19 115 GLN A O 1
ATOM 925 N N . VAL A 1 116 ? 8.422 -0.300 0.034 1.00 90.38 116 VAL A N 1
ATOM 926 C CA . VAL A 1 116 ? 8.730 0.787 -0.901 1.00 90.38 116 VAL A CA 1
ATOM 927 C C . VAL A 1 116 ? 9.961 0.478 -1.752 1.00 90.38 116 VAL A C 1
ATOM 929 O O . VAL A 1 116 ? 10.041 0.901 -2.904 1.00 90.38 116 VAL A O 1
ATOM 932 N N . VAL A 1 117 ? 10.914 -0.275 -1.204 1.00 91.81 117 VAL A N 1
ATOM 933 C CA . VAL A 1 117 ? 12.215 -0.533 -1.830 1.00 91.81 117 VAL A CA 1
ATOM 934 C C . VAL A 1 117 ? 12.263 -1.911 -2.483 1.00 91.81 117 VAL A C 1
ATOM 936 O O . VAL A 1 117 ? 11.486 -2.807 -2.149 1.00 91.81 117 VAL A O 1
ATOM 939 N N . SER A 1 118 ? 13.164 -2.071 -3.443 1.00 89.06 118 SER A N 1
ATOM 940 C CA . SER A 1 118 ? 13.491 -3.360 -4.055 1.00 89.06 118 SER A CA 1
ATOM 941 C C . SER A 1 118 ? 14.355 -4.206 -3.118 1.00 89.06 118 SER A C 1
ATOM 943 O O . SER A 1 118 ? 15.010 -3.680 -2.223 1.00 89.06 118 SER A O 1
ATOM 945 N N . ALA A 1 119 ? 14.386 -5.518 -3.351 1.00 85.00 119 ALA A N 1
ATOM 946 C CA . ALA A 1 119 ? 15.168 -6.468 -2.564 1.00 85.00 119 ALA A CA 1
ATOM 947 C C . ALA A 1 119 ? 16.691 -6.245 -2.645 1.00 85.00 119 ALA A C 1
ATOM 949 O O . ALA A 1 119 ? 17.421 -6.745 -1.792 1.00 85.00 119 ALA A O 1
ATOM 950 N N . ALA A 1 120 ? 17.175 -5.544 -3.677 1.00 79.94 120 ALA A N 1
ATOM 951 C CA . ALA A 1 120 ? 18.595 -5.242 -3.851 1.00 79.94 120 ALA A CA 1
ATOM 952 C C . ALA A 1 120 ? 19.070 -4.014 -3.049 1.00 79.94 120 ALA A C 1
ATOM 954 O O . ALA A 1 120 ? 20.277 -3.784 -2.974 1.00 79.94 120 ALA A O 1
ATOM 955 N N . THR A 1 121 ? 18.144 -3.234 -2.475 1.00 70.31 121 THR A N 1
ATOM 956 C CA . THR A 1 121 ? 18.453 -2.104 -1.582 1.00 70.31 121 THR A CA 1
ATOM 957 C C . THR A 1 121 ? 18.399 -2.535 -0.121 1.00 70.31 121 THR A C 1
ATOM 959 O O . THR A 1 121 ? 19.361 -2.225 0.615 1.00 70.31 121 THR A O 1
#

Mean predicted aligned error: 4.0 Å

Foldseek 3Di:
DLQDDLLLFLFWARPPWDDDPCRSVDTDGAAQWDQDPVRFIWGWWFFQDLVVLFTDPDIDTDGSVRQLVFKEFEPPFDADPRRHGPDQWTFTDHNSDTDIDGSSRHGTYHPDPSSRHHPVD

Sequence (121 aa):
VRDVHYSHYGRMCPIETPEGPNIGLINSLSSYARVNEFGFIETPYRKVDLDTNSITDQIDYLTADEEDSYVVAQANSRLDENGRFLDDEVVCRFRGNNTVMAKEKMDYMDVSPKQVVSAAT

Organism: NCBI:txid586733

InterPro domains:
  IPR007645 RNA polymerase Rpb2, domain 3 [PF04565] (1-35)
  IPR015712 DNA-directed RNA polymerase, subunit 2 [PTHR20856] (1-44)
  IPR019462 DNA-directed RNA polymerase, beta subunit, external 1 domain [PF10385] (45-112)
  IPR042107 DNA-directed RNA polymerase, beta subunit, external 1 domain superfamily [G3DSA:2.30.150.10] (46-114)

Secondary structure (DSSP, 8-state):
--SPPGGGTTTB-SS---SGGGTTTS-PBPTT-EE-TTS-EEEEEEEEETTTTEEEEEEEEE-HHHHTTS-EE-TT--B-TTSBBSSSEEEEEETTEEEEEEGGG--EEES-GGGGS-TT-

pLDDT: mean 92.23, std 4.09, range [70.31, 97.25]